Protein AF-A0A2H3DU18-F1 (afdb_monomer)

Foldseek 3Di:
DDDDDDDPVRVLVVLVVVLVVVDDPVPCDPLVVLLVLLVVLCVVVVHDSPDALVSLLVSLVVVVVPDPNVVSVVSLVSNLVSCCSNDVCSVVSSPDPSD

Structure (mmCIF, N/CA/C/O backbone):
data_AF-A0A2H3DU18-F1
#
_entry.id   AF-A0A2H3DU18-F1
#
loop_
_atom_site.group_PDB
_atom_site.id
_atom_site.type_symbol
_atom_site.label_atom_id
_atom_site.label_alt_id
_atom_site.label_comp_id
_atom_site.label_asym_id
_atom_site.label_entity_id
_atom_site.label_seq_id
_atom_site.pdbx_PDB_ins_code
_atom_site.Cartn_x
_atom_site.Cartn_y
_atom_site.Cartn_z
_atom_site.occupancy
_atom_site.B_iso_or_equiv
_atom_site.auth_seq_id
_atom_site.auth_comp_id
_atom_site.auth_asym_id
_atom_site.auth_atom_id
_atom_site.pdbx_PDB_model_num
ATOM 1 N N . PRO A 1 1 ? -16.998 3.667 37.678 1.00 65.12 1 PRO A N 1
ATOM 2 C CA . PRO A 1 1 ? -17.838 4.058 36.519 1.00 65.12 1 PRO A CA 1
ATOM 3 C C . PRO A 1 1 ? -18.091 2.858 35.599 1.00 65.12 1 PRO A C 1
ATOM 5 O O . PRO A 1 1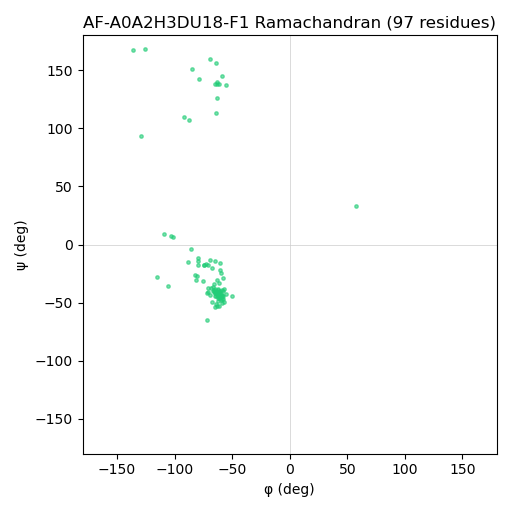 ? -17.140 2.150 35.271 1.00 65.12 1 PRO A O 1
ATOM 8 N N . VAL A 1 2 ? -19.351 2.620 35.223 1.00 68.56 2 VAL A N 1
ATOM 9 C CA . VAL A 1 2 ? -19.700 1.612 34.209 1.00 68.56 2 VAL A CA 1
ATOM 10 C C . VAL A 1 2 ? -19.062 2.045 32.887 1.00 68.56 2 VAL A C 1
ATOM 12 O O . VAL A 1 2 ? -19.192 3.202 32.490 1.00 68.56 2 VAL A O 1
ATOM 15 N N . ARG A 1 3 ? -18.276 1.161 32.265 1.00 79.44 3 ARG A N 1
ATOM 16 C CA . ARG A 1 3 ? -17.652 1.428 30.965 1.00 79.44 3 ARG A CA 1
ATOM 17 C C . ARG A 1 3 ? -18.593 0.920 29.885 1.00 79.44 3 ARG A C 1
ATOM 19 O O . ARG A 1 3 ? -18.739 -0.289 29.738 1.00 79.44 3 ARG A O 1
ATOM 26 N N . GLU A 1 4 ? -19.202 1.841 29.152 1.00 85.88 4 GLU A N 1
ATOM 27 C CA . GLU A 1 4 ? -19.973 1.494 27.960 1.00 85.88 4 GLU A CA 1
ATOM 28 C C . GLU A 1 4 ? -19.055 0.868 26.894 1.00 85.88 4 GLU A C 1
ATOM 30 O O . GLU A 1 4 ? -17.921 1.340 26.711 1.00 85.88 4 GLU A O 1
ATOM 35 N N . PRO A 1 5 ? -19.508 -0.182 26.186 1.00 87.38 5 PRO A N 1
ATOM 36 C CA . PRO A 1 5 ? -18.748 -0.777 25.097 1.00 87.38 5 PRO A CA 1
ATOM 37 C C . PRO A 1 5 ? -18.550 0.238 23.965 1.00 87.38 5 PRO A C 1
ATOM 39 O O . PRO A 1 5 ? -19.455 0.988 23.600 1.00 87.38 5 PRO A O 1
ATOM 42 N N . TRP A 1 6 ? -17.346 0.277 23.394 1.00 91.62 6 TRP A N 1
ATOM 43 C CA . TRP A 1 6 ? -17.068 1.117 22.231 1.00 91.62 6 TRP A CA 1
ATOM 44 C C . TRP A 1 6 ? -17.595 0.465 20.956 1.00 91.62 6 TRP A C 1
ATOM 46 O O . TRP A 1 6 ? -17.487 -0.747 20.773 1.00 9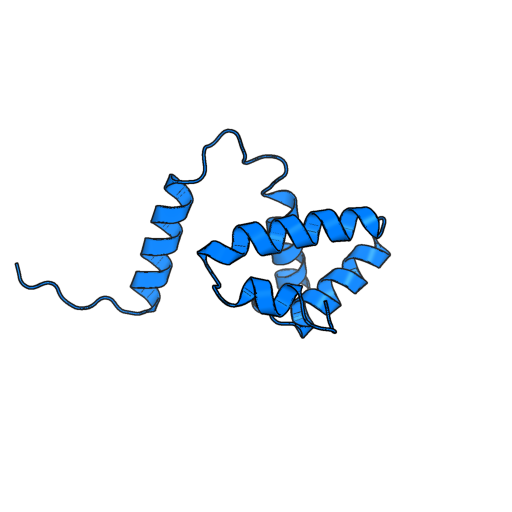1.62 6 TRP A O 1
ATOM 56 N N . THR A 1 7 ? -18.121 1.286 20.047 1.00 90.06 7 THR A N 1
ATOM 57 C CA . THR A 1 7 ? -18.421 0.848 18.683 1.00 90.06 7 THR A CA 1
ATOM 58 C C . THR A 1 7 ? -17.129 0.469 17.958 1.00 90.06 7 THR A C 1
ATOM 60 O O . THR A 1 7 ? -16.045 0.957 18.293 1.00 90.06 7 THR A O 1
ATOM 63 N N . LEU A 1 8 ? -17.231 -0.383 16.934 1.00 74.06 8 LEU A N 1
ATOM 64 C CA . LEU A 1 8 ? -16.076 -0.771 16.120 1.00 74.06 8 LEU A CA 1
ATOM 65 C C . LEU A 1 8 ? -15.408 0.449 15.462 1.00 74.06 8 LEU A C 1
ATOM 67 O O . LEU A 1 8 ? -14.185 0.555 15.436 1.00 74.06 8 LEU A O 1
ATOM 71 N N . GLU A 1 9 ? -16.212 1.410 15.006 1.00 72.56 9 GLU A N 1
ATOM 72 C CA . GLU A 1 9 ? -15.736 2.689 14.474 1.00 72.56 9 GLU A CA 1
ATOM 73 C C . GLU A 1 9 ? -14.908 3.467 15.506 1.00 72.56 9 GLU A C 1
ATOM 75 O O . GLU A 1 9 ? -13.794 3.901 15.208 1.00 72.56 9 GLU A O 1
ATOM 80 N N . LYS A 1 10 ? -15.399 3.570 16.750 1.00 80.75 10 LYS A N 1
ATOM 81 C CA . LYS A 1 10 ? -14.663 4.222 17.837 1.00 80.75 10 LYS A CA 1
ATOM 82 C C . LYS A 1 10 ? -13.366 3.484 18.154 1.00 80.75 10 LYS A C 1
ATOM 84 O O . LYS A 1 10 ? -12.331 4.121 18.297 1.00 80.75 10 LYS A O 1
ATOM 89 N N . LEU A 1 11 ? -13.386 2.153 18.197 1.00 81.12 11 LEU A N 1
ATOM 90 C CA . LEU A 1 11 ? -12.175 1.349 18.394 1.00 81.12 11 LEU A CA 1
ATOM 91 C C . LEU A 1 11 ? -11.132 1.603 17.295 1.00 81.12 11 LEU A C 1
ATOM 93 O O . LEU A 1 11 ? -9.953 1.771 17.601 1.00 81.12 11 LEU A O 1
ATOM 97 N N . HIS A 1 12 ? -11.544 1.684 16.026 1.00 70.81 12 HIS A N 1
ATOM 98 C CA . HIS A 1 12 ? -10.643 2.009 14.918 1.00 70.8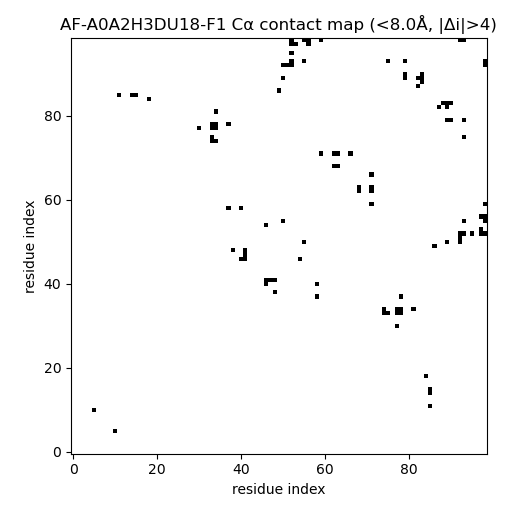1 12 HIS A CA 1
ATOM 99 C C . HIS A 1 12 ? -10.088 3.436 15.001 1.00 70.81 12 HIS A C 1
ATOM 101 O O . HIS A 1 12 ? -8.899 3.642 14.732 1.00 70.81 12 HIS A O 1
ATOM 107 N N . HIS A 1 13 ? -10.921 4.401 15.392 1.00 71.25 13 HIS A N 1
ATOM 108 C CA . HIS A 1 13 ? -10.530 5.797 15.560 1.00 71.25 13 HIS A CA 1
ATOM 109 C C . HIS A 1 13 ? -9.509 5.967 16.692 1.00 71.25 13 HIS A C 1
ATOM 111 O O . HIS A 1 13 ? -8.407 6.464 16.459 1.00 71.25 13 HIS A O 1
ATOM 117 N N . GLU A 1 14 ? -9.825 5.464 17.887 1.00 81.56 14 GLU A N 1
ATOM 118 C CA . GLU A 1 14 ? -8.947 5.527 19.062 1.00 81.56 14 GLU A CA 1
ATOM 119 C C . GLU A 1 14 ? -7.622 4.794 18.807 1.00 81.56 14 GLU A C 1
ATOM 121 O O . GLU A 1 14 ? -6.549 5.298 19.138 1.00 81.56 14 GLU A O 1
ATOM 126 N N . ARG A 1 15 ? -7.663 3.639 18.124 1.00 76.81 15 ARG A N 1
ATOM 127 C CA . ARG A 1 15 ? -6.452 2.920 17.700 1.00 76.81 15 ARG A CA 1
ATOM 128 C C . ARG A 1 15 ? -5.599 3.754 16.744 1.00 76.81 15 ARG A C 1
ATOM 130 O O . ARG A 1 15 ? -4.379 3.754 16.872 1.00 76.81 15 ARG A O 1
AT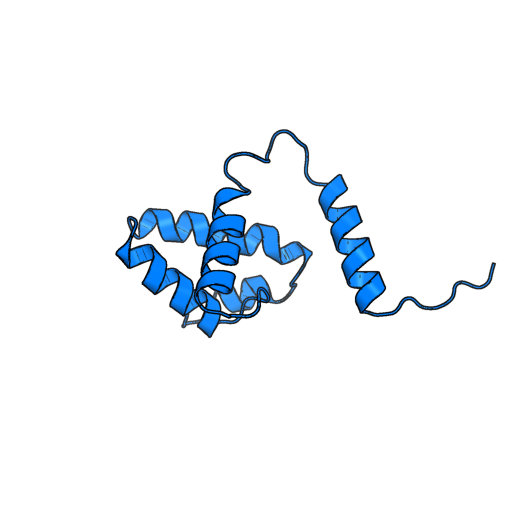OM 137 N N . SER A 1 16 ? -6.213 4.475 15.806 1.00 62.66 16 SER A N 1
ATOM 138 C CA . SER A 1 16 ? -5.481 5.331 14.862 1.00 62.66 16 SER A CA 1
ATOM 139 C C . SER A 1 16 ? -4.787 6.500 15.552 1.00 62.66 16 SER A C 1
ATOM 141 O O . SER A 1 16 ? -3.643 6.811 15.223 1.00 62.66 16 SER A O 1
ATOM 143 N N . ILE A 1 17 ? -5.446 7.098 16.547 1.00 70.81 17 ILE A N 1
ATOM 144 C CA . ILE A 1 17 ? -4.862 8.148 17.384 1.00 70.81 17 ILE A CA 1
ATOM 145 C C . ILE A 1 17 ? -3.684 7.589 18.188 1.00 70.81 17 ILE A C 1
ATOM 147 O O . ILE A 1 17 ? -2.588 8.144 18.129 1.00 70.81 17 ILE A O 1
ATOM 151 N N . ALA A 1 18 ? -3.879 6.468 18.890 1.00 72.19 18 ALA A N 1
ATOM 152 C CA . ALA A 1 18 ? -2.840 5.843 19.705 1.00 72.19 18 ALA A CA 1
ATOM 153 C C . ALA A 1 18 ? -1.596 5.472 18.878 1.00 72.19 18 ALA A C 1
ATOM 155 O O . ALA A 1 18 ? -0.476 5.784 19.277 1.00 72.19 18 ALA A O 1
ATOM 156 N N . LEU A 1 19 ? -1.792 4.888 17.690 1.00 62.62 19 LEU A N 1
ATOM 157 C CA . LEU A 1 19 ? -0.703 4.558 16.767 1.00 62.62 19 LEU A CA 1
ATOM 158 C C . LEU A 1 19 ? 0.002 5.808 16.218 1.00 62.62 19 LEU A C 1
ATOM 160 O O . LEU A 1 19 ? 1.218 5.799 16.024 1.00 62.62 19 LEU A O 1
ATOM 164 N N . GLY A 1 20 ? -0.737 6.900 16.004 1.00 60.66 20 GLY A N 1
ATOM 165 C CA . GLY A 1 20 ? -0.172 8.195 15.621 1.00 60.66 20 GLY A CA 1
ATOM 166 C C . GLY A 1 20 ? 0.748 8.796 16.688 1.00 60.66 20 GLY A C 1
ATOM 167 O O . GLY A 1 20 ? 1.710 9.474 16.340 1.00 60.66 20 GLY A O 1
ATOM 168 N N . PHE A 1 21 ? 0.499 8.512 17.970 1.00 63.94 21 PHE A N 1
ATOM 169 C CA . PHE A 1 21 ? 1.359 8.937 19.078 1.00 63.94 21 PHE A CA 1
ATOM 170 C C . PHE A 1 21 ? 2.596 8.052 19.274 1.00 63.94 21 PHE A C 1
ATOM 172 O O . PHE A 1 21 ? 3.608 8.542 19.769 1.00 63.94 21 PHE A O 1
ATOM 179 N N . THR A 1 22 ? 2.542 6.772 18.890 1.00 58.12 22 THR A N 1
ATOM 180 C CA . THR A 1 22 ? 3.689 5.851 19.003 1.00 58.12 22 THR A CA 1
ATOM 181 C C . THR A 1 22 ? 4.720 6.004 17.883 1.00 58.12 22 THR A C 1
ATOM 183 O O . THR A 1 22 ? 5.843 5.529 18.024 1.00 58.12 22 THR A O 1
ATOM 186 N N . ILE A 1 23 ? 4.360 6.648 16.768 1.00 54.78 23 ILE A N 1
ATOM 187 C CA . ILE A 1 23 ? 5.273 6.885 15.643 1.00 54.78 23 ILE A CA 1
ATOM 188 C C . ILE A 1 23 ? 6.027 8.199 15.894 1.00 54.78 23 ILE A C 1
ATOM 190 O O . ILE A 1 23 ? 5.465 9.289 15.801 1.00 54.78 23 ILE A O 1
ATOM 194 N N . ASP A 1 24 ? 7.310 8.079 16.235 1.00 49.91 24 ASP A N 1
ATOM 195 C CA . ASP A 1 24 ? 8.232 9.186 16.490 1.00 49.91 24 ASP A CA 1
ATOM 196 C C . ASP A 1 24 ? 8.295 10.170 15.299 1.00 49.91 24 ASP A C 1
ATOM 198 O O . ASP A 1 24 ? 8.362 9.779 14.129 1.00 49.91 24 ASP A O 1
ATOM 202 N N . LYS A 1 25 ? 8.290 11.480 15.588 1.00 52.31 25 LYS A N 1
ATOM 203 C CA . LYS A 1 25 ? 8.300 12.562 14.582 1.00 52.31 25 LYS A CA 1
ATOM 204 C C . LYS A 1 25 ? 9.539 12.538 13.672 1.00 52.31 25 LYS A C 1
ATOM 206 O O . LYS A 1 25 ? 9.520 13.169 12.617 1.00 52.31 25 LYS A O 1
ATOM 211 N N . SER A 1 26 ? 10.593 11.812 14.047 1.00 41.53 26 SER A N 1
ATOM 212 C CA . SER A 1 26 ? 11.843 11.685 13.285 1.00 41.53 26 SER A CA 1
ATOM 213 C C . SER A 1 26 ? 11.793 10.688 12.113 1.00 41.53 26 SER A C 1
ATOM 215 O O . SER A 1 26 ? 12.650 10.748 11.234 1.00 41.53 26 SER A O 1
ATOM 217 N N . THR A 1 27 ? 10.779 9.815 12.023 1.00 48.16 27 THR A N 1
ATOM 218 C CA . THR A 1 27 ? 10.679 8.768 10.976 1.00 48.16 27 THR A CA 1
ATOM 219 C C . THR A 1 27 ? 9.687 9.095 9.847 1.00 48.16 27 THR A C 1
ATOM 221 O O . THR A 1 27 ? 9.425 8.265 8.976 1.00 48.16 27 THR A O 1
ATOM 224 N N . LEU A 1 28 ? 9.138 10.315 9.819 1.00 49.97 28 LEU A N 1
ATOM 225 C CA . LEU A 1 28 ? 8.030 10.694 8.930 1.00 49.97 28 LEU A CA 1
ATOM 226 C C . LEU A 1 28 ? 8.393 10.906 7.448 1.00 49.97 28 LEU A C 1
ATOM 228 O O . LEU A 1 28 ? 7.485 10.943 6.621 1.00 49.97 28 LEU A O 1
ATOM 232 N N . GLY A 1 29 ? 9.668 11.086 7.094 1.00 51.94 29 GLY A N 1
ATOM 233 C CA . GLY A 1 29 ? 10.053 11.549 5.750 1.00 51.94 29 GLY A CA 1
ATOM 234 C C . GLY A 1 29 ? 9.852 10.498 4.645 1.00 51.94 29 GLY A C 1
ATOM 235 O O . GLY A 1 29 ? 9.005 10.692 3.775 1.00 51.94 29 GLY A O 1
ATOM 236 N N . PRO A 1 30 ? 10.585 9.367 4.667 1.00 47.09 30 PRO A N 1
ATOM 237 C CA . PRO A 1 30 ? 10.475 8.332 3.632 1.00 47.09 30 PRO A CA 1
ATOM 238 C C . PRO A 1 30 ? 9.286 7.381 3.846 1.00 47.09 30 PRO A C 1
ATOM 240 O O . PRO A 1 30 ? 8.690 6.905 2.892 1.00 47.09 30 PRO A O 1
ATOM 243 N N . TYR A 1 31 ? 8.882 7.123 5.094 1.00 51.06 31 TYR A N 1
ATOM 244 C CA . TYR A 1 31 ? 7.846 6.129 5.420 1.00 51.06 31 TYR A CA 1
ATOM 245 C C . TYR A 1 31 ? 6.404 6.621 5.207 1.00 51.06 31 TYR A C 1
ATOM 247 O O . TYR A 1 31 ? 5.467 5.822 5.238 1.00 51.06 31 TYR A O 1
ATOM 255 N N . ASN A 1 32 ? 6.194 7.924 4.983 1.00 61.56 32 ASN A N 1
ATOM 256 C CA . ASN A 1 32 ? 4.915 8.449 4.496 1.00 61.56 32 ASN A CA 1
ATOM 257 C C . ASN A 1 32 ? 4.780 8.326 2.977 1.00 61.56 32 ASN A C 1
ATOM 259 O O . ASN A 1 32 ? 3.652 8.271 2.500 1.00 61.56 32 ASN A O 1
ATOM 263 N N . SER A 1 33 ? 5.872 8.291 2.205 1.00 73.00 33 SER A N 1
ATOM 264 C CA . SER A 1 33 ? 5.771 8.351 0.741 1.00 73.00 33 SER A CA 1
ATOM 265 C C . SER A 1 33 ? 5.098 7.106 0.167 1.00 73.00 33 SER A C 1
ATOM 267 O O . SER A 1 33 ? 4.231 7.248 -0.688 1.00 73.00 33 SER A O 1
ATOM 269 N N . ALA A 1 34 ? 5.401 5.915 0.693 1.00 79.81 34 ALA A N 1
ATOM 270 C CA . ALA A 1 34 ? 4.802 4.666 0.229 1.00 79.81 34 ALA A CA 1
ATOM 271 C C . ALA A 1 34 ? 3.304 4.572 0.559 1.00 79.81 34 ALA A C 1
ATOM 273 O O . ALA A 1 34 ? 2.485 4.339 -0.329 1.00 79.81 34 ALA A O 1
ATOM 274 N N . SER A 1 35 ? 2.912 4.846 1.809 1.00 82.75 35 SER A N 1
ATOM 275 C CA . SER A 1 35 ? 1.493 4.879 2.190 1.00 82.75 35 SER A CA 1
ATOM 276 C C . SER A 1 35 ? 0.730 5.995 1.469 1.00 82.75 35 SER A C 1
ATOM 278 O O . SER A 1 35 ? -0.383 5.767 1.006 1.00 82.75 35 SER A O 1
ATOM 280 N N . ASN A 1 36 ? 1.321 7.185 1.314 1.00 83.69 36 ASN A N 1
ATOM 281 C CA . ASN A 1 36 ? 0.698 8.281 0.567 1.00 83.69 36 ASN A CA 1
ATOM 282 C C . ASN A 1 36 ? 0.581 7.959 -0.924 1.00 83.69 36 ASN A C 1
ATOM 284 O O . ASN A 1 36 ? -0.417 8.331 -1.537 1.00 83.69 36 ASN A O 1
ATOM 288 N N . SER A 1 37 ? 1.562 7.263 -1.503 1.00 88.69 37 SER A N 1
ATOM 289 C CA . SER A 1 37 ? 1.522 6.797 -2.890 1.00 88.69 37 SER A CA 1
ATOM 290 C C . SER A 1 37 ? 0.368 5.817 -3.093 1.00 88.69 37 SER A C 1
ATOM 292 O O . SER A 1 37 ? -0.473 6.048 -3.960 1.00 88.69 37 SER A O 1
ATOM 294 N N . TYR A 1 38 ? 0.227 4.824 -2.211 1.00 89.69 38 TYR A N 1
ATOM 295 C CA . TYR A 1 38 ? -0.898 3.889 -2.239 1.00 89.69 38 TYR A CA 1
ATOM 296 C C . TYR A 1 38 ? -2.259 4.575 -2.031 1.00 89.69 38 TYR A C 1
ATOM 298 O O . TYR A 1 38 ? -3.202 4.325 -2.778 1.00 89.69 38 TYR A O 1
ATOM 306 N N . ILE A 1 39 ? -2.372 5.502 -1.074 1.00 88.06 39 ILE A N 1
ATOM 307 C CA . ILE A 1 39 ? -3.609 6.276 -0.857 1.00 88.06 39 ILE A CA 1
ATOM 308 C C . ILE A 1 39 ? -3.945 7.125 -2.089 1.00 88.06 39 ILE A C 1
ATOM 310 O O . ILE A 1 39 ? -5.114 7.253 -2.451 1.00 88.06 39 ILE A O 1
ATOM 314 N N . THR A 1 40 ? -2.937 7.715 -2.734 1.00 89.88 40 THR A N 1
ATOM 315 C CA . THR A 1 40 ? -3.120 8.508 -3.957 1.00 89.88 40 THR A CA 1
ATOM 316 C C . THR A 1 40 ? -3.617 7.630 -5.099 1.00 89.88 40 THR A C 1
ATOM 318 O O . THR A 1 40 ? -4.583 8.005 -5.758 1.00 89.88 40 THR A O 1
ATOM 321 N N . PHE A 1 41 ? -3.034 6.441 -5.277 1.00 92.75 41 PHE A N 1
ATOM 322 C CA . PHE A 1 41 ? -3.518 5.433 -6.219 1.00 92.75 41 PHE A CA 1
ATOM 323 C C . PHE A 1 41 ? -4.979 5.053 -5.936 1.00 92.75 41 PHE A C 1
ATOM 325 O O . PHE A 1 41 ? -5.819 5.131 -6.830 1.00 92.75 41 PHE A O 1
ATOM 332 N N . CYS A 1 42 ? -5.320 4.747 -4.680 1.00 92.12 42 CYS A N 1
ATOM 333 C CA . CYS A 1 42 ? -6.691 4.399 -4.306 1.00 92.12 42 CYS A CA 1
ATOM 334 C C . CYS A 1 42 ? -7.677 5.520 -4.651 1.00 92.12 42 CYS A C 1
ATOM 336 O O . CYS A 1 42 ? -8.727 5.265 -5.231 1.00 92.12 42 CYS A O 1
ATOM 338 N N . LYS A 1 43 ? -7.325 6.778 -4.357 1.00 89.12 43 LYS A N 1
ATOM 339 C CA . LYS A 1 43 ? -8.159 7.941 -4.695 1.00 89.12 43 LYS A CA 1
ATOM 340 C C . LYS A 1 43 ? -8.318 8.127 -6.202 1.00 89.12 43 LYS A C 1
ATOM 342 O O . LYS A 1 43 ? -9.428 8.383 -6.652 1.00 89.12 43 LYS A O 1
ATOM 347 N N . LEU A 1 44 ? -7.233 7.996 -6.966 1.00 93.81 44 LEU A N 1
ATOM 348 C CA . LEU A 1 44 ? -7.238 8.164 -8.421 1.00 93.81 44 LEU A CA 1
ATOM 349 C C . LEU A 1 44 ? -8.138 7.131 -9.114 1.00 93.81 44 LEU A C 1
ATOM 351 O O . LEU A 1 44 ? -8.843 7.461 -10.066 1.00 93.81 44 LEU A O 1
ATOM 355 N N . HIS A 1 45 ? -8.137 5.897 -8.612 1.00 94.75 45 HIS A N 1
ATOM 356 C CA . HIS A 1 45 ? -8.873 4.774 -9.194 1.00 94.75 45 HIS A CA 1
ATOM 357 C C . HIS A 1 45 ? -10.181 4.440 -8.463 1.00 94.75 45 HIS A C 1
ATOM 359 O O . HIS A 1 45 ? -10.846 3.473 -8.821 1.00 94.75 45 HIS A O 1
ATOM 365 N N . HIS A 1 46 ? -10.582 5.256 -7.483 1.00 93.06 46 HIS A N 1
ATOM 366 C CA . HIS A 1 46 ? -11.784 5.059 -6.664 1.00 93.06 46 HIS A CA 1
ATOM 367 C C . HIS A 1 46 ? -11.819 3.709 -5.918 1.00 93.06 46 HIS A C 1
ATOM 369 O O . HIS A 1 46 ? -12.890 3.144 -5.691 1.00 93.06 46 HIS A O 1
ATOM 375 N N . PHE A 1 47 ? -10.656 3.201 -5.501 1.00 89.75 47 PHE A N 1
ATOM 376 C CA . PHE A 1 47 ? -10.553 2.015 -4.652 1.00 89.75 47 PHE A CA 1
ATOM 377 C C . PHE A 1 47 ? -10.683 2.359 -3.159 1.00 89.75 47 PHE A C 1
ATOM 379 O O . PHE A 1 47 ? -10.275 3.444 -2.725 1.00 89.75 47 PHE A O 1
ATOM 386 N N . PRO A 1 48 ? -11.198 1.430 -2.333 1.00 88.81 48 PRO A N 1
ATOM 387 C CA . PRO A 1 48 ? -11.088 1.529 -0.883 1.00 88.81 48 PRO A CA 1
ATOM 388 C C . PRO A 1 48 ? -9.621 1.588 -0.435 1.00 88.81 48 PRO A C 1
ATOM 390 O O . PRO A 1 48 ? -8.761 0.911 -0.984 1.00 88.81 48 PRO A O 1
ATOM 393 N N . VAL A 1 49 ? -9.337 2.346 0.630 1.00 85.62 49 VAL A N 1
ATOM 394 C CA . VAL A 1 49 ? -7.984 2.394 1.228 1.00 85.62 49 VAL A CA 1
ATOM 395 C C . VAL A 1 49 ? -7.642 1.091 1.963 1.00 85.62 49 VAL A C 1
ATOM 397 O O . VAL A 1 49 ? -6.474 0.826 2.229 1.00 85.62 49 VAL A O 1
ATOM 400 N N . LEU A 1 50 ? -8.643 0.265 2.286 1.00 86.31 50 LEU A N 1
ATOM 401 C CA . LEU A 1 50 ? -8.430 -1.080 2.813 1.00 86.31 50 LEU A CA 1
ATOM 402 C C . LEU A 1 50 ? -7.735 -1.935 1.736 1.00 86.31 50 LEU A C 1
ATOM 404 O O . LEU A 1 50 ? -8.358 -2.205 0.710 1.00 86.31 50 LEU A O 1
ATOM 408 N N . PRO A 1 51 ? -6.480 -2.367 1.946 1.00 89.00 51 PRO A N 1
ATOM 409 C CA . PRO A 1 51 ? -5.790 -3.220 0.988 1.00 89.00 51 PRO A CA 1
ATOM 410 C C . PRO A 1 51 ? -6.462 -4.586 0.853 1.00 89.00 51 PRO A C 1
ATOM 412 O O . PRO A 1 51 ? -6.842 -5.212 1.843 1.00 89.00 51 PRO A O 1
ATOM 415 N N . THR A 1 52 ? -6.549 -5.047 -0.390 1.00 91.62 52 THR A N 1
ATOM 416 C CA . THR A 1 52 ? -6.890 -6.418 -0.784 1.00 91.62 52 THR A CA 1
ATOM 417 C C . THR A 1 52 ? -5.791 -6.954 -1.699 1.00 91.62 52 THR A C 1
ATOM 419 O O . THR A 1 52 ? -4.955 -6.176 -2.164 1.00 91.62 52 THR A O 1
ATOM 422 N N . GLU A 1 53 ? -5.792 -8.260 -1.969 1.00 93.19 53 GLU A N 1
ATOM 423 C CA . GLU A 1 53 ? -4.820 -8.883 -2.883 1.00 93.19 53 GLU A CA 1
ATOM 424 C C . GLU A 1 53 ? -4.895 -8.230 -4.269 1.00 93.19 53 GLU A C 1
ATOM 426 O O . GLU A 1 53 ? -3.885 -7.766 -4.789 1.00 93.19 53 GLU A O 1
ATOM 431 N N . ASP A 1 54 ? -6.112 -8.057 -4.795 1.00 93.88 54 ASP A N 1
ATOM 432 C CA . ASP A 1 54 ? -6.350 -7.358 -6.061 1.00 93.88 54 ASP A CA 1
ATOM 433 C C . ASP A 1 54 ? -5.881 -5.898 -6.025 1.00 93.88 54 ASP A C 1
ATOM 435 O O . ASP A 1 54 ? -5.232 -5.414 -6.946 1.00 93.88 54 ASP A O 1
ATOM 439 N N . THR A 1 55 ? -6.192 -5.162 -4.955 1.00 93.38 55 THR A N 1
ATOM 440 C CA . THR A 1 55 ? -5.870 -3.727 -4.913 1.00 93.38 55 THR A CA 1
ATOM 441 C C . THR A 1 55 ? -4.359 -3.502 -4.843 1.00 93.38 55 THR A C 1
ATOM 443 O O . THR A 1 55 ? -3.845 -2.574 -5.474 1.00 93.38 55 THR A O 1
ATOM 446 N N . LEU A 1 56 ? -3.631 -4.356 -4.112 1.00 93.19 56 LEU A N 1
ATOM 447 C CA . LEU A 1 56 ? -2.171 -4.314 -4.080 1.00 93.19 56 LEU A CA 1
ATOM 448 C C . LEU A 1 56 ? -1.555 -4.791 -5.399 1.00 93.19 56 LEU A C 1
ATOM 450 O O . LEU A 1 56 ? -0.634 -4.133 -5.875 1.00 93.19 56 LEU A O 1
ATOM 454 N N . SER A 1 57 ? -2.078 -5.843 -6.034 1.00 93.56 57 SER A N 1
ATOM 455 C CA . SER A 1 57 ? -1.560 -6.309 -7.328 1.00 93.56 57 SER A CA 1
ATOM 456 C C . SER A 1 57 ? -1.710 -5.242 -8.422 1.00 93.56 57 SER A C 1
ATOM 458 O O . SER A 1 57 ? -0.765 -4.963 -9.164 1.00 93.56 57 SER A O 1
ATOM 460 N N . TYR A 1 58 ? -2.845 -4.534 -8.462 1.00 95.56 58 TYR A N 1
ATOM 461 C CA . TYR A 1 58 ? -3.038 -3.401 -9.371 1.00 95.56 58 TYR A CA 1
ATOM 462 C C . TYR A 1 58 ? -2.094 -2.242 -9.069 1.00 95.56 58 TYR A C 1
ATOM 464 O O . TYR A 1 58 ? -1.544 -1.644 -9.995 1.00 95.56 58 TYR A O 1
ATOM 472 N N . TYR A 1 59 ? -1.878 -1.935 -7.788 1.00 94.25 59 TYR A N 1
ATOM 473 C CA . TYR A 1 59 ? -0.920 -0.912 -7.383 1.00 94.25 59 TYR A CA 1
ATOM 474 C C . TYR A 1 59 ? 0.503 -1.255 -7.847 1.00 94.25 59 TYR A C 1
ATOM 476 O O . TYR A 1 59 ? 1.197 -0.379 -8.360 1.00 94.25 59 TYR A O 1
ATOM 484 N N . ILE A 1 60 ? 0.926 -2.517 -7.739 1.00 93.31 60 ILE A N 1
ATOM 485 C CA . ILE A 1 60 ? 2.248 -2.979 -8.193 1.00 93.31 60 ILE A CA 1
ATOM 486 C C . ILE A 1 60 ? 2.406 -2.770 -9.689 1.00 93.31 60 ILE A C 1
ATOM 488 O O . ILE A 1 60 ? 3.353 -2.114 -10.119 1.00 93.31 60 ILE A O 1
ATOM 492 N N . VAL A 1 61 ? 1.458 -3.276 -10.482 1.00 93.62 61 VAL A N 1
ATOM 493 C CA . VAL A 1 61 ? 1.491 -3.136 -11.944 1.00 93.62 61 VAL A CA 1
ATOM 494 C C . VAL A 1 61 ? 1.493 -1.660 -12.344 1.00 93.62 61 VAL A C 1
ATOM 496 O O . VAL A 1 61 ? 2.287 -1.251 -13.193 1.00 93.62 61 VAL A O 1
ATOM 499 N N . TYR A 1 62 ? 0.662 -0.841 -11.693 1.00 94.31 62 TYR A N 1
ATOM 500 C CA . TYR A 1 62 ? 0.628 0.602 -11.906 1.00 94.31 62 TYR A CA 1
ATOM 501 C C . TYR A 1 62 ? 1.982 1.252 -11.601 1.00 94.31 62 TYR A C 1
ATOM 503 O O . TYR A 1 62 ? 2.496 2.014 -12.417 1.00 94.31 62 TYR A O 1
ATOM 511 N N . MET A 1 63 ? 2.602 0.942 -10.463 1.00 92.94 63 MET A N 1
ATOM 512 C CA . MET A 1 63 ? 3.873 1.549 -10.067 1.00 92.94 63 MET A CA 1
ATOM 513 C C . MET A 1 63 ? 5.046 1.067 -10.924 1.00 92.94 63 MET A C 1
ATOM 515 O O . MET A 1 63 ? 5.881 1.887 -11.298 1.00 92.94 63 MET A O 1
ATOM 519 N N . CYS A 1 64 ? 5.085 -0.208 -11.317 1.00 91.12 64 CYS A N 1
ATOM 520 C CA . CYS A 1 64 ? 6.100 -0.754 -12.224 1.00 91.12 64 CYS A CA 1
ATOM 521 C C . CYS A 1 64 ? 6.108 -0.067 -13.601 1.00 91.12 64 CYS A C 1
ATOM 523 O O . CYS A 1 64 ? 7.140 -0.045 -14.267 1.00 91.12 64 CYS A O 1
ATOM 525 N N . ALA A 1 65 ? 4.988 0.528 -14.029 1.00 91.75 65 ALA A N 1
ATOM 526 C CA . ALA A 1 65 ? 4.940 1.336 -15.248 1.00 91.75 65 ALA A CA 1
ATOM 527 C C . ALA A 1 65 ? 5.599 2.724 -15.093 1.00 91.75 65 ALA A C 1
ATOM 529 O O . ALA A 1 65 ? 5.924 3.361 -16.093 1.00 91.75 65 ALA A O 1
ATOM 530 N N . HIS A 1 66 ? 5.800 3.200 -13.859 1.00 88.38 66 HIS A N 1
ATOM 531 C CA . HIS A 1 66 ? 6.276 4.556 -13.560 1.00 88.38 66 HIS A CA 1
ATOM 532 C C . HIS A 1 66 ? 7.657 4.590 -12.889 1.00 88.38 66 HIS A C 1
ATOM 534 O O . HIS A 1 66 ? 8.381 5.576 -13.033 1.00 88.38 66 HIS A O 1
ATOM 540 N N . ILE A 1 67 ? 8.030 3.543 -12.148 1.00 88.69 67 ILE A N 1
ATOM 541 C CA . ILE A 1 67 ? 9.303 3.436 -11.425 1.00 88.69 67 ILE A CA 1
ATOM 542 C C . ILE A 1 67 ? 9.928 2.047 -11.593 1.00 88.69 67 ILE A C 1
ATOM 544 O O . ILE A 1 67 ? 9.291 1.106 -12.057 1.00 88.69 67 ILE A O 1
ATOM 548 N N . LYS A 1 68 ? 11.203 1.913 -11.204 1.00 87.12 68 LYS A N 1
ATOM 549 C CA . LYS A 1 68 ? 11.916 0.629 -11.259 1.00 87.12 68 LYS A CA 1
ATOM 550 C C . LYS A 1 68 ? 11.237 -0.414 -10.354 1.00 87.12 68 LYS A C 1
ATOM 552 O O . LYS A 1 68 ? 10.937 -0.062 -9.212 1.00 87.12 68 LYS A O 1
ATOM 557 N N . PRO A 1 69 ? 11.091 -1.677 -10.795 1.00 84.44 69 PRO A N 1
ATOM 558 C CA . PRO A 1 69 ? 10.502 -2.750 -9.988 1.00 84.44 69 PRO A CA 1
ATOM 559 C C . PRO A 1 69 ? 11.106 -2.884 -8.581 1.00 84.44 69 PRO A C 1
ATOM 561 O O . PRO A 1 69 ? 10.364 -2.870 -7.609 1.00 84.44 69 PRO A O 1
ATOM 564 N N . ASP A 1 70 ? 12.434 -2.833 -8.436 1.00 85.06 70 ASP A N 1
ATOM 565 C CA . ASP A 1 70 ? 13.104 -2.896 -7.120 1.00 85.06 70 ASP A CA 1
ATOM 566 C C . ASP A 1 70 ? 12.659 -1.775 -6.154 1.00 85.06 70 ASP A C 1
ATOM 568 O O . ASP A 1 70 ? 12.682 -1.906 -4.928 1.00 85.06 70 ASP A O 1
ATOM 572 N N . SER A 1 71 ? 12.257 -0.625 -6.705 1.00 85.19 71 SER A N 1
ATOM 573 C CA . SER A 1 71 ? 11.698 0.474 -5.914 1.00 85.19 71 SER A CA 1
ATOM 574 C C . SER A 1 71 ? 10.259 0.185 -5.484 1.00 85.19 71 SER A C 1
ATOM 576 O O . SER A 1 71 ? 9.865 0.608 -4.401 1.00 85.19 71 SER A O 1
ATOM 578 N N . VAL A 1 72 ? 9.487 -0.557 -6.281 1.00 86.94 72 VAL A N 1
ATOM 579 C CA . VAL A 1 72 ? 8.130 -0.996 -5.927 1.00 86.94 72 VAL A CA 1
ATOM 580 C C . VAL A 1 72 ? 8.167 -1.952 -4.734 1.00 86.94 72 VAL A C 1
ATOM 582 O O . VAL A 1 72 ? 7.403 -1.745 -3.794 1.00 86.94 72 VAL A O 1
ATOM 585 N N . ASP A 1 73 ? 9.122 -2.884 -4.682 1.00 85.94 73 ASP A N 1
ATOM 586 C CA . ASP A 1 73 ? 9.306 -3.797 -3.537 1.00 85.94 73 ASP A CA 1
ATOM 587 C C . ASP A 1 73 ? 9.552 -3.049 -2.221 1.00 85.94 73 ASP A C 1
ATOM 589 O O . ASP A 1 73 ? 9.006 -3.384 -1.161 1.00 85.94 73 ASP A O 1
ATOM 593 N N . SER A 1 74 ? 10.340 -1.973 -2.290 1.00 85.31 74 SER A N 1
ATOM 594 C CA . SER A 1 74 ? 10.590 -1.095 -1.143 1.00 85.31 74 SER A CA 1
ATOM 595 C C . SER A 1 74 ? 9.310 -0.380 -0.689 1.00 85.31 74 SER A C 1
ATOM 597 O O . SER A 1 74 ? 9.066 -0.237 0.513 1.00 85.31 74 SER A O 1
ATOM 599 N N . TYR A 1 75 ? 8.461 0.043 -1.634 1.00 85.44 75 TYR A N 1
ATOM 600 C CA . TYR A 1 75 ? 7.171 0.670 -1.334 1.00 85.44 75 TYR A CA 1
ATOM 601 C C . TYR A 1 75 ? 6.187 -0.339 -0.735 1.00 85.44 75 TYR A C 1
ATOM 603 O O . TYR A 1 75 ? 5.544 -0.017 0.263 1.00 85.44 75 TYR A O 1
ATOM 611 N N . LEU A 1 76 ? 6.100 -1.554 -1.283 1.00 88.44 76 LEU A N 1
ATOM 612 C CA . LEU A 1 76 ? 5.265 -2.627 -0.739 1.00 88.44 76 LEU A CA 1
ATOM 613 C C . LEU A 1 76 ? 5.660 -2.960 0.692 1.00 88.44 76 LEU A C 1
ATOM 615 O O . LEU A 1 76 ? 4.815 -2.919 1.581 1.00 88.44 76 LEU A O 1
ATOM 619 N N . SER A 1 77 ? 6.950 -3.181 0.944 1.00 87.12 77 SER A N 1
ATOM 620 C CA . SER A 1 77 ? 7.461 -3.449 2.291 1.00 87.12 77 SER A CA 1
ATOM 621 C C . SER A 1 77 ? 7.065 -2.341 3.277 1.00 87.12 77 SER A C 1
ATOM 623 O O . SER A 1 77 ? 6.608 -2.623 4.388 1.00 87.12 77 SER A O 1
ATOM 625 N N . GLY A 1 78 ? 7.169 -1.075 2.854 1.00 85.50 78 GLY A N 1
ATOM 626 C CA . GLY A 1 78 ? 6.740 0.080 3.645 1.00 85.50 78 GLY A CA 1
ATOM 627 C C . GLY A 1 78 ? 5.229 0.125 3.902 1.00 85.50 78 GLY A C 1
ATOM 628 O O . GLY A 1 78 ? 4.806 0.410 5.024 1.00 85.50 78 GLY A O 1
ATOM 629 N N . ILE A 1 79 ? 4.412 -0.186 2.891 1.00 85.88 79 ILE A N 1
ATOM 630 C CA . ILE A 1 79 ? 2.949 -0.265 3.007 1.00 85.88 79 ILE A CA 1
ATOM 631 C C . ILE A 1 79 ? 2.563 -1.382 3.982 1.00 85.88 79 ILE A C 1
ATOM 633 O O . ILE A 1 79 ? 1.852 -1.112 4.948 1.00 85.88 79 ILE A O 1
ATOM 637 N N . CYS A 1 80 ? 3.064 -2.603 3.780 1.00 87.06 80 CYS A N 1
ATOM 638 C CA . CYS A 1 80 ? 2.707 -3.772 4.582 1.00 87.06 80 CYS A CA 1
ATOM 639 C C . CYS A 1 80 ? 3.096 -3.590 6.054 1.00 87.06 80 CYS A C 1
ATOM 641 O O . CYS A 1 80 ? 2.268 -3.816 6.933 1.00 87.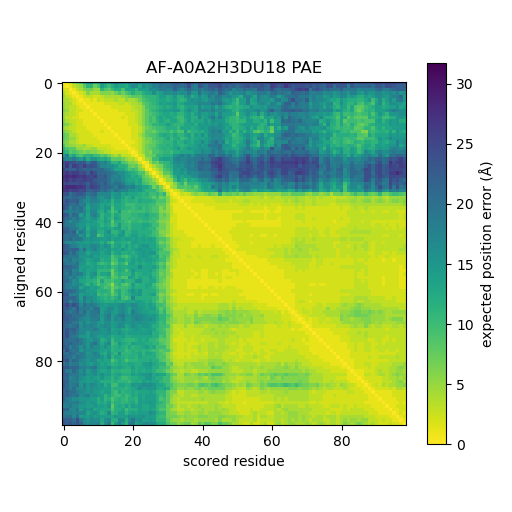06 80 CYS A O 1
ATOM 643 N N . ASN A 1 81 ? 4.313 -3.106 6.330 1.00 84.31 81 ASN A N 1
ATOM 644 C CA . ASN A 1 81 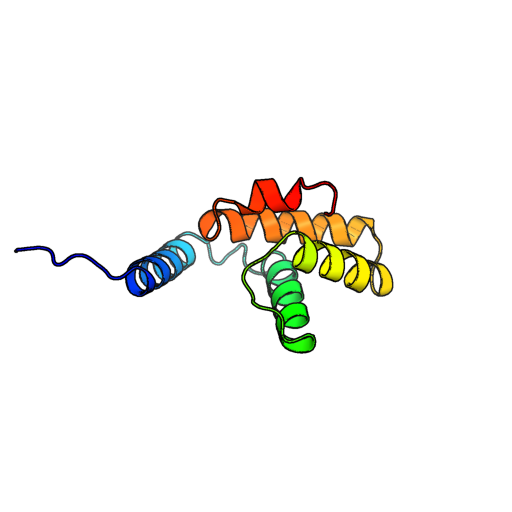? 4.781 -2.854 7.696 1.00 84.31 81 ASN A CA 1
ATOM 645 C C . ASN A 1 81 ? 3.893 -1.827 8.417 1.00 84.31 81 ASN A C 1
ATOM 647 O O . ASN A 1 81 ? 3.459 -2.037 9.550 1.00 84.31 81 ASN A O 1
ATOM 651 N N . ARG A 1 82 ? 3.555 -0.722 7.743 1.00 78.25 82 ARG A N 1
ATOM 652 C CA . ARG A 1 82 ? 2.781 0.348 8.374 1.00 78.25 82 ARG A CA 1
ATOM 653 C C . ARG A 1 82 ? 1.328 -0.034 8.598 1.00 78.25 82 ARG A C 1
ATOM 655 O O . ARG A 1 82 ? 0.757 0.279 9.644 1.00 78.25 82 ARG A O 1
ATOM 662 N N . LEU A 1 83 ? 0.742 -0.695 7.608 1.00 78.81 83 LEU A N 1
ATOM 663 C CA . LEU A 1 83 ? -0.642 -1.127 7.640 1.00 78.81 83 LEU A CA 1
ATOM 664 C C . LEU A 1 83 ? -0.870 -2.307 8.586 1.00 78.81 83 LEU A C 1
ATOM 666 O O . LEU A 1 83 ? -2.005 -2.489 9.007 1.00 78.81 83 LEU A O 1
ATOM 670 N N . GLU A 1 84 ? 0.167 -3.038 9.004 1.00 82.25 84 GLU A N 1
ATOM 671 C CA . GLU A 1 84 ? 0.044 -4.187 9.916 1.00 82.25 84 GLU A CA 1
ATOM 672 C C . GLU A 1 84 ? -0.626 -3.820 11.242 1.00 82.25 84 GLU A C 1
ATOM 674 O O . GLU A 1 84 ? -1.491 -4.545 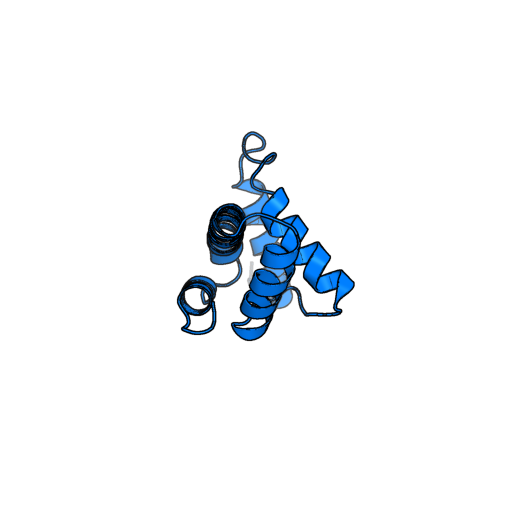11.731 1.00 82.25 84 GLU A O 1
ATOM 679 N N . ASN A 1 85 ? -0.326 -2.633 11.771 1.00 74.81 85 ASN A N 1
ATOM 680 C CA . ASN A 1 85 ? -0.934 -2.140 13.008 1.00 74.81 85 ASN A CA 1
ATOM 681 C C . ASN A 1 85 ? -2.442 -1.837 12.871 1.00 74.81 85 ASN A C 1
ATOM 683 O O . ASN A 1 85 ? -3.170 -1.772 13.866 1.00 74.81 85 ASN A O 1
ATOM 687 N N . PHE A 1 86 ? -2.927 -1.644 11.642 1.00 75.00 86 PHE A N 1
ATOM 688 C CA . PHE A 1 86 ? -4.318 -1.295 11.341 1.00 75.00 86 PHE A CA 1
ATOM 689 C C . PHE A 1 86 ? -5.105 -2.481 10.770 1.00 75.00 86 PHE A C 1
ATOM 691 O O . PHE A 1 86 ? -6.290 -2.648 11.078 1.00 75.00 86 PHE A O 1
ATOM 698 N N . PHE A 1 87 ? -4.446 -3.317 9.977 1.00 79.38 87 PHE A N 1
ATOM 699 C CA . PHE A 1 87 ? -5.019 -4.411 9.212 1.00 79.38 87 PHE A CA 1
ATOM 700 C C . PHE A 1 87 ? -4.213 -5.682 9.506 1.00 79.38 87 PHE A C 1
ATOM 702 O O . PHE A 1 87 ? -3.217 -5.940 8.834 1.00 79.38 87 PHE A O 1
ATOM 709 N N . PRO A 1 88 ? -4.630 -6.501 10.488 1.00 79.50 88 PRO A N 1
ATOM 710 C CA . PRO A 1 88 ? -3.855 -7.668 10.920 1.00 79.50 88 PRO A CA 1
ATOM 711 C C . PRO A 1 88 ? -3.630 -8.699 9.800 1.00 79.50 88 PRO A C 1
ATOM 713 O O . PRO A 1 88 ? -2.665 -9.454 9.839 1.00 79.50 88 PRO A O 1
ATOM 716 N N . ASN A 1 89 ? -4.476 -8.692 8.766 1.00 86.06 89 ASN A N 1
ATOM 717 C CA . ASN A 1 89 ? -4.370 -9.597 7.621 1.00 86.06 89 ASN A CA 1
ATOM 718 C C . ASN A 1 89 ? -3.420 -9.095 6.522 1.00 86.06 89 ASN A C 1
ATOM 720 O O . ASN A 1 89 ? -3.196 -9.815 5.554 1.00 86.06 89 ASN A O 1
ATOM 724 N N . ILE A 1 90 ? -2.851 -7.887 6.636 1.00 87.06 90 ILE A N 1
ATOM 725 C CA . ILE A 1 90 ? -2.058 -7.296 5.548 1.00 87.06 90 ILE A CA 1
ATOM 726 C C . ILE A 1 90 ? -0.835 -8.131 5.189 1.00 87.06 90 ILE A C 1
ATOM 728 O O . ILE A 1 90 ? -0.489 -8.207 4.019 1.00 87.06 90 ILE A O 1
ATOM 732 N N . ARG A 1 91 ? -0.210 -8.810 6.161 1.00 89.00 91 ARG A N 1
ATOM 733 C CA . ARG A 1 91 ? 0.920 -9.692 5.858 1.00 89.00 91 ARG A CA 1
ATOM 734 C C . ARG A 1 91 ? 0.512 -10.838 4.949 1.00 89.00 91 ARG A C 1
ATOM 736 O O . ARG A 1 91 ? 1.223 -11.096 3.994 1.00 89.00 91 ARG A O 1
ATOM 743 N N . ALA A 1 92 ? -0.633 -11.469 5.216 1.00 90.69 92 ALA A N 1
ATOM 744 C CA . ALA A 1 92 ? -1.138 -12.551 4.378 1.00 90.69 92 A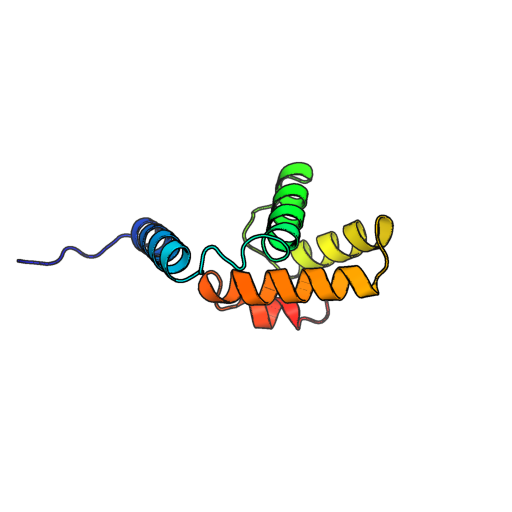LA A CA 1
ATOM 745 C C . ALA A 1 92 ? -1.423 -12.062 2.951 1.00 90.69 92 ALA A C 1
ATOM 747 O O . ALA A 1 92 ? -1.033 -12.723 1.995 1.00 90.69 92 ALA A O 1
ATOM 748 N N . ILE A 1 93 ? -2.015 -10.870 2.821 1.00 91.88 93 ILE A N 1
ATOM 749 C CA . ILE A 1 93 ? -2.289 -10.229 1.528 1.00 91.88 93 ILE A CA 1
ATOM 750 C C . ILE A 1 93 ? -0.978 -9.944 0.776 1.00 91.88 93 ILE A C 1
ATOM 752 O O . ILE A 1 93 ? -0.864 -10.271 -0.402 1.00 91.88 93 ILE A O 1
ATOM 756 N N . CYS A 1 94 ? 0.024 -9.384 1.462 1.00 89.06 94 CYS A N 1
ATOM 757 C CA . CYS A 1 94 ? 1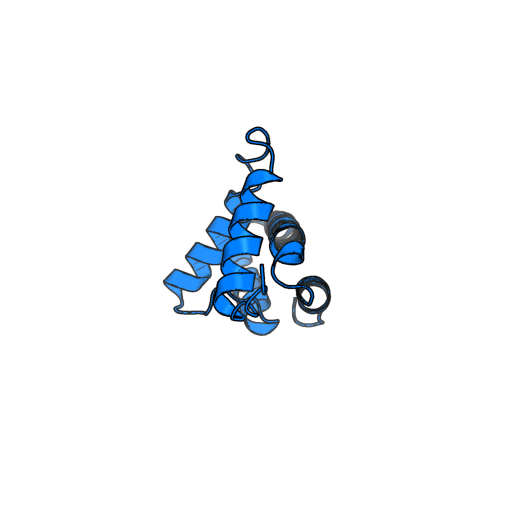.328 -9.056 0.882 1.00 89.06 94 CYS A CA 1
ATOM 758 C C . CYS A 1 94 ? 2.187 -10.275 0.520 1.00 89.06 94 CYS A C 1
ATOM 760 O O . CYS A 1 94 ? 3.199 -10.118 -0.147 1.00 89.06 94 CYS A O 1
ATOM 762 N N . THR A 1 95 ? 1.825 -11.464 1.001 1.00 89.88 95 THR A N 1
ATOM 763 C CA . THR A 1 95 ? 2.483 -12.733 0.655 1.00 89.88 95 THR A CA 1
ATOM 764 C C . THR A 1 95 ? 1.604 -13.625 -0.223 1.00 89.88 95 THR A C 1
ATOM 766 O O . THR A 1 95 ? 1.897 -14.810 -0.380 1.00 89.88 95 THR A O 1
ATOM 769 N N . SER A 1 96 ? 0.478 -13.103 -0.716 1.00 92.44 96 SER A N 1
ATOM 770 C CA . SER A 1 96 ? -0.416 -13.841 -1.608 1.00 92.44 96 SER A CA 1
ATOM 771 C C . SER A 1 96 ? 0.243 -14.048 -2.972 1.00 92.44 96 SER A C 1
ATOM 773 O O . SER A 1 96 ? 1.143 -13.315 -3.352 1.00 92.44 96 SER A O 1
ATOM 775 N N . MET A 1 97 ? -0.219 -15.024 -3.756 1.00 91.25 97 MET A N 1
ATOM 776 C CA . MET A 1 97 ? 0.339 -15.253 -5.100 1.00 91.25 97 MET A CA 1
ATOM 777 C C . MET A 1 97 ? 0.089 -14.097 -6.082 1.00 91.25 97 MET A C 1
ATOM 779 O O . MET A 1 97 ? 0.677 -14.083 -7.162 1.00 91.25 97 MET A O 1
ATOM 783 N N . LEU A 1 98 ? -0.822 -13.181 -5.746 1.00 89.62 98 LEU A N 1
ATOM 784 C CA . LEU A 1 98 ? -1.180 -12.035 -6.577 1.00 89.62 98 LEU A CA 1
ATOM 785 C C . LEU A 1 98 ? -0.298 -10.806 -6.314 1.00 89.62 98 LEU A C 1
ATOM 787 O O . LEU A 1 98 ? -0.330 -9.880 -7.122 1.00 89.62 98 LEU A O 1
ATOM 791 N N . VAL A 1 99 ? 0.448 -10.785 -5.205 1.00 85.06 99 VAL A N 1
ATOM 792 C CA . VAL A 1 99 ? 1.213 -9.633 -4.701 1.00 85.06 99 VAL A CA 1
ATOM 793 C C . VAL A 1 99 ? 2.689 -9.988 -4.622 1.00 85.06 99 VAL A C 1
ATOM 795 O O . VAL A 1 99 ? 3.484 -9.205 -5.181 1.00 85.06 99 VAL A O 1
#

Radius of gyration: 15.35 Å; Cα contacts (8 Å, |Δi|>4): 56; chains: 1; bounding box: 33×28×52 Å

Nearest PDB structures (foldseek):
  4aez-assembly1_C  TM=3.853E-01  e=7.265E+00  Schizosaccharomyces pombe

Solvent-accessible surface area (backbone atoms only — not comparable to full-atom values): 5824 Å² total; per-residue (Å²): 132,90,78,78,83,74,51,71,68,52,52,53,50,53,49,51,53,55,52,58,70,71,54,60,86,88,60,54,73,72,66,43,51,33,46,49,48,52,48,49,50,19,62,76,70,72,46,70,82,73,82,44,42,68,58,48,28,52,48,49,59,57,42,50,76,77,44,59,59,76,56,48,56,55,32,48,54,46,32,40,64,62,41,36,85,79,36,81,60,36,60,60,34,65,68,34,98,63,81

Secondary structure (DSSP, 8-state):
---PPPPHHHHHHHHHHHHHHHS-GGGHHHHHHHHHHHHHHHHHHT--SS--HHHHHHHHHHHHTTS-HHHHHHHHHHHHHHHHTT-TTHHHHHTSTT-

pLDDT: mean 81.05, std 13.24, range [41.53, 95.56]

Mean predicted aligned error: 8.96 Å

Organism: Armillaria gallica (NCBI:txid47427)

Sequence (99 aa):
PVREPWTLEKLHHERSIALGFTIDKSTLGPYNSASNSYITFCKLHHFPVLPTEDTLSYYIVYMCAHIKPDSVDSYLSGICNRLENFFPNIRAICTSMLV